Protein AF-A0AAD5Q0N4-F1 (afdb_monomer_lite)

Secondary structure (DSSP, 8-state):
-HHHHHTT----PPPB-TTSSB-HHHHHHHHHHTTT-S--EEEEESB-TTT-PBP-HHHHHHHHHHTT-EEEEE-TTTTTTS---SS-SSGGG--SEEEEEGGGTTT-TTPPEEEEE-HHHHTT--S-SS--TTSEEEEETTEEEE-S-HHHHH--S---TT---

Sequence (165 aa):
MLPWRESGAEVVAIPEDDGGHVDMTALVRVLVRLADRPLKVGAFSAASNVTGVLSDVDAITAALHLHGALACWDYAACAPYVPIDMNPSVPLLQKDAVYFSGHKFVGGPGSPGVLVVKRRLMASCAVPTMPGGGTVFFVTERDHRFLARVEDREEGGTPDIRRCA

Radius of gyration: 18.18 Å; chains: 1; bounding box: 45×35×57 Å

Organism: Pythium insidiosum (NCBI:txid114742)

InterPro domains:
  IPR000192 Aminotransferase class V domain [PF00266] (6-161)
  IPR015421 Pyridoxal phosphate-dependent transferase, major domain [G3DSA:3.40.640.10] (1-165)
  IPR015424 Pyridoxal phosphate-dependent transferase [SSF53383] (2-161)

Structure (mmCIF, N/CA/C/O backbone):
data_AF-A0AAD5Q0N4-F1
#
_entry.id   AF-A0AAD5Q0N4-F1
#
loop_
_atom_site.group_PDB
_atom_site.id
_atom_site.type_symbol
_atom_site.label_atom_id
_atom_site.label_alt_id
_atom_site.label_comp_id
_atom_site.label_asym_id
_atom_site.label_entity_id
_atom_site.label_seq_id
_atom_site.pdbx_PDB_ins_code
_atom_site.Cartn_x
_atom_site.Cartn_y
_atom_site.Cartn_z
_atom_site.occupancy
_atom_site.B_iso_or_equiv
_atom_site.auth_seq_id
_atom_site.auth_comp_id
_atom_site.auth_asym_id
_atom_site.auth_atom_id
_atom_site.pdbx_PDB_model_num
ATOM 1 N N . MET A 1 1 ? -2.176 15.396 -3.103 1.00 46.06 1 MET A N 1
ATOM 2 C CA . MET A 1 1 ? -3.435 15.508 -2.328 1.00 46.06 1 MET A CA 1
ATOM 3 C C . MET A 1 1 ? -4.605 16.099 -3.131 1.00 46.06 1 MET A C 1
ATOM 5 O O . MET A 1 1 ? -5.735 15.752 -2.831 1.00 46.06 1 MET A O 1
ATOM 9 N N . LEU A 1 2 ? -4.370 16.933 -4.156 1.00 38.91 2 LEU A N 1
ATOM 10 C CA . LEU A 1 2 ? -5.434 17.533 -4.987 1.00 38.91 2 LEU A CA 1
ATOM 11 C C . LEU A 1 2 ? -6.256 16.542 -5.850 1.00 38.91 2 LEU A C 1
ATOM 13 O O . LEU A 1 2 ? -7.474 16.686 -5.863 1.00 38.91 2 LEU A O 1
ATOM 17 N N . PRO A 1 3 ? -5.678 15.497 -6.486 1.00 52.31 3 PRO A N 1
ATOM 18 C CA . PRO A 1 3 ? -6.450 14.620 -7.381 1.00 52.31 3 PRO A CA 1
ATOM 19 C C . PRO A 1 3 ? -7.591 13.860 -6.684 1.00 52.31 3 PRO A C 1
ATOM 21 O O . PRO A 1 3 ? -8.645 13.647 -7.267 1.00 52.31 3 PRO A O 1
ATOM 24 N N . TRP A 1 4 ? -7.399 13.490 -5.414 1.00 53.91 4 TRP A N 1
ATOM 25 C CA . TRP A 1 4 ? -8.381 12.732 -4.627 1.00 53.91 4 TRP A CA 1
ATOM 26 C C . TRP A 1 4 ? -9.555 13.577 -4.127 1.00 53.91 4 TRP A C 1
ATOM 28 O O . TRP A 1 4 ? -10.603 13.033 -3.809 1.00 53.91 4 TRP A O 1
ATOM 38 N N . ARG A 1 5 ? -9.381 14.902 -4.037 1.00 55.50 5 ARG A N 1
ATOM 39 C CA . ARG A 1 5 ? -10.466 15.818 -3.658 1.00 55.50 5 ARG A CA 1
ATOM 40 C C . ARG A 1 5 ? -11.389 16.121 -4.837 1.00 55.50 5 ARG A C 1
ATOM 42 O O . ARG A 1 5 ? -12.581 16.300 -4.634 1.00 55.50 5 ARG A O 1
ATOM 49 N N . GLU A 1 6 ? -10.842 16.117 -6.050 1.00 61.41 6 GLU A N 1
ATOM 50 C CA . GLU A 1 6 ? -11.582 16.366 -7.293 1.00 61.41 6 GLU A CA 1
ATOM 51 C C . GLU A 1 6 ? -12.255 15.100 -7.857 1.00 61.41 6 GLU A C 1
ATOM 53 O O . GLU A 1 6 ? -13.134 15.191 -8.708 1.00 61.41 6 GLU A O 1
ATOM 58 N N . SER A 1 7 ? -11.889 13.904 -7.379 1.00 64.75 7 SER A N 1
ATOM 59 C CA . SER A 1 7 ? -12.472 12.636 -7.847 1.00 64.75 7 SER A CA 1
ATOM 60 C C . SER A 1 7 ? -13.859 12.326 -7.267 1.00 64.75 7 SER A C 1
ATOM 62 O O . SER A 1 7 ? -14.449 11.302 -7.608 1.00 64.75 7 SER A O 1
ATOM 64 N N . GLY A 1 8 ? -14.372 13.169 -6.361 1.00 73.19 8 GLY A N 1
ATOM 65 C CA . GLY A 1 8 ? -15.618 12.918 -5.629 1.00 73.19 8 GLY A CA 1
ATOM 66 C C . GLY A 1 8 ? -15.517 11.797 -4.586 1.00 73.19 8 GLY A C 1
ATOM 67 O O . GLY A 1 8 ? -16.531 11.404 -4.011 1.00 73.19 8 GLY A O 1
ATOM 68 N N . ALA A 1 9 ? -14.312 11.276 -4.331 1.00 80.94 9 ALA A N 1
ATOM 69 C CA . ALA A 1 9 ? -14.078 10.276 -3.300 1.00 80.94 9 ALA A CA 1
ATOM 70 C C . ALA A 1 9 ? -14.086 10.908 -1.899 1.00 80.94 9 ALA A C 1
ATOM 72 O O . ALA A 1 9 ? -13.538 11.988 -1.672 1.00 80.94 9 ALA A O 1
ATOM 73 N N . GLU A 1 10 ? -14.664 10.201 -0.927 1.00 86.38 10 GLU A N 1
ATOM 74 C CA . GLU A 1 10 ? -14.511 10.551 0.484 1.00 86.38 10 GLU A CA 1
ATOM 75 C C . GLU A 1 10 ? -13.093 10.176 0.938 1.00 86.38 10 GLU A C 1
ATOM 77 O O . GLU A 1 10 ? -12.735 8.999 0.989 1.00 86.38 10 GLU A O 1
ATOM 82 N N . VAL A 1 11 ? -12.274 11.178 1.263 1.00 88.81 11 VAL A N 1
ATOM 83 C CA . VAL A 1 11 ? -10.912 10.968 1.768 1.00 88.81 11 VAL A CA 1
ATOM 84 C C . VAL A 1 11 ? -10.932 10.988 3.292 1.00 88.81 11 VAL A C 1
ATOM 86 O O . VAL A 1 11 ? -11.224 12.019 3.898 1.00 88.81 11 VAL A O 1
ATOM 89 N N . VAL A 1 12 ? -10.567 9.864 3.911 1.00 91.56 12 VAL A N 1
ATOM 90 C CA . VAL A 1 12 ? -10.453 9.736 5.369 1.00 91.56 12 VAL A CA 1
ATOM 91 C C . VAL A 1 12 ? -8.991 9.533 5.747 1.00 91.56 12 VAL A C 1
ATOM 93 O O . VAL A 1 12 ? -8.375 8.549 5.348 1.00 91.56 12 VAL A O 1
ATOM 96 N N . ALA A 1 13 ? -8.439 10.465 6.521 1.00 92.94 13 ALA A N 1
ATOM 97 C CA . ALA A 1 13 ? -7.104 10.327 7.091 1.00 92.94 13 ALA A CA 1
ATOM 98 C C . ALA A 1 13 ? -7.163 9.464 8.359 1.00 92.94 13 ALA A C 1
ATOM 100 O O . ALA A 1 13 ? -8.012 9.690 9.225 1.00 92.94 13 ALA A O 1
ATOM 101 N N . ILE A 1 14 ? -6.267 8.485 8.457 1.00 93.75 14 ILE A N 1
ATOM 102 C CA . ILE A 1 14 ? -6.095 7.662 9.656 1.00 93.75 14 ILE A CA 1
ATOM 103 C C . ILE A 1 14 ? -5.010 8.316 10.518 1.00 93.75 14 ILE A C 1
ATOM 105 O O . ILE A 1 14 ? -3.961 8.658 9.968 1.00 93.75 14 ILE A O 1
ATOM 109 N N . PRO A 1 15 ? -5.262 8.550 11.818 1.00 93.25 15 PRO A N 1
ATOM 110 C CA . PRO A 1 15 ? -4.268 9.143 12.699 1.00 93.25 15 PRO A CA 1
ATOM 111 C C . PRO A 1 15 ? -3.089 8.195 12.934 1.00 93.25 15 PRO A C 1
ATOM 113 O O . PRO A 1 15 ? -3.190 6.980 12.744 1.00 93.25 15 PRO A O 1
ATOM 116 N N . GLU A 1 16 ? -1.980 8.780 13.365 1.00 91.81 16 GLU A N 1
ATOM 117 C CA . GLU A 1 16 ? -0.836 8.041 13.885 1.00 91.81 16 GLU A CA 1
ATOM 118 C C . GLU A 1 16 ? -1.047 7.729 15.377 1.00 91.81 16 GLU A C 1
ATOM 120 O O . GLU A 1 16 ? -1.753 8.465 16.073 1.00 91.81 16 GLU A O 1
ATOM 125 N N . ASP A 1 17 ? -0.460 6.636 15.857 1.00 89.75 17 ASP A N 1
ATOM 126 C CA . ASP A 1 17 ? -0.362 6.315 17.278 1.00 89.75 17 ASP A CA 1
ATOM 127 C C . ASP A 1 17 ? 0.760 7.117 17.962 1.00 89.75 17 ASP A C 1
ATOM 129 O O . ASP A 1 17 ? 1.527 7.836 17.317 1.00 89.75 17 ASP A O 1
ATOM 133 N N . ASP A 1 18 ? 0.887 6.986 19.285 1.00 88.00 18 ASP A N 1
ATOM 134 C CA . ASP A 1 18 ? 1.921 7.686 20.066 1.00 88.00 18 ASP A CA 1
ATOM 135 C C . ASP A 1 18 ? 3.361 7.326 19.632 1.00 88.00 18 ASP A C 1
ATOM 137 O O . ASP A 1 18 ? 4.314 8.025 19.982 1.00 88.00 18 ASP A O 1
ATOM 141 N N . GLY A 1 19 ? 3.534 6.237 18.876 1.00 84.25 19 GLY A N 1
ATOM 142 C CA . GLY A 1 19 ? 4.802 5.794 18.303 1.00 84.25 19 GLY A CA 1
ATOM 143 C C . GLY A 1 19 ? 5.046 6.266 16.866 1.00 84.25 19 GLY A C 1
ATOM 144 O O . GLY A 1 19 ? 6.082 5.916 16.299 1.00 84.25 19 GLY A O 1
ATOM 145 N N . GLY A 1 20 ? 4.131 7.035 16.267 1.00 84.50 20 GLY A N 1
ATOM 146 C CA . GLY A 1 20 ? 4.222 7.482 14.874 1.00 84.50 20 GLY A CA 1
ATOM 147 C C . GLY A 1 20 ? 3.920 6.388 13.843 1.00 84.50 20 GLY A C 1
ATOM 148 O O . GLY A 1 20 ? 4.283 6.537 12.674 1.00 84.50 20 GLY A O 1
ATOM 149 N N . HIS A 1 21 ? 3.300 5.277 14.253 1.00 89.56 21 HIS A N 1
ATOM 150 C CA . HIS A 1 21 ? 2.774 4.259 13.340 1.00 89.56 21 HIS A CA 1
ATOM 151 C C . HIS A 1 21 ? 1.308 4.547 13.034 1.00 89.56 21 HIS A C 1
ATOM 153 O O . HIS A 1 21 ? 0.666 5.354 13.691 1.00 89.56 21 HIS A O 1
ATOM 159 N N . VAL A 1 22 ? 0.739 3.867 12.043 1.00 91.81 22 VAL A N 1
ATOM 160 C CA . VAL A 1 22 ? -0.702 3.954 11.776 1.00 91.81 22 VAL A CA 1
ATOM 161 C C . VAL A 1 22 ? -1.486 3.411 12.975 1.00 91.81 22 VAL A C 1
ATOM 163 O O . VAL A 1 22 ? -1.298 2.255 13.355 1.00 91.81 22 VAL A O 1
ATOM 166 N N . ASP A 1 23 ? -2.417 4.198 13.522 1.00 94.56 23 ASP A N 1
ATOM 167 C CA . ASP A 1 23 ? -3.310 3.724 14.582 1.00 94.56 23 ASP A CA 1
ATOM 168 C C . ASP A 1 23 ? -4.275 2.669 14.018 1.00 94.56 23 ASP A C 1
ATOM 170 O O . ASP A 1 23 ? -5.283 2.962 13.362 1.00 94.56 23 ASP A O 1
ATOM 174 N N . MET A 1 24 ? -3.965 1.406 14.311 1.00 94.94 24 MET A N 1
ATOM 175 C CA . MET A 1 24 ? -4.747 0.249 13.883 1.00 94.94 24 MET A CA 1
ATOM 176 C C . MET A 1 24 ? -6.164 0.237 14.465 1.00 94.94 24 MET A C 1
ATOM 178 O O . MET A 1 24 ? -7.098 -0.238 13.814 1.00 94.94 24 MET A O 1
ATOM 182 N N . THR A 1 25 ? -6.361 0.789 15.664 1.00 95.50 25 THR A N 1
ATOM 183 C CA . THR A 1 25 ? -7.685 0.872 16.293 1.00 95.50 25 THR A CA 1
ATOM 184 C C . THR A 1 25 ? -8.549 1.892 15.563 1.00 95.50 25 THR A C 1
ATOM 186 O O . THR A 1 25 ? -9.716 1.620 15.252 1.00 95.50 25 THR A O 1
ATOM 189 N N . ALA A 1 26 ? -7.980 3.056 15.240 1.00 95.31 26 ALA A N 1
ATOM 190 C CA . ALA A 1 26 ? -8.654 4.056 14.426 1.00 95.31 26 ALA A CA 1
ATOM 191 C C . ALA A 1 26 ? -8.947 3.528 13.015 1.00 95.31 26 ALA A C 1
ATOM 193 O O . ALA A 1 26 ? -10.073 3.691 12.539 1.00 95.31 26 ALA A O 1
ATOM 194 N N . LEU A 1 27 ? -7.989 2.840 12.381 1.00 95.81 27 LEU A N 1
ATOM 195 C CA . LEU A 1 27 ? -8.165 2.212 11.069 1.00 95.81 27 LEU A CA 1
ATOM 196 C C . LEU A 1 27 ? -9.375 1.274 11.053 1.00 95.81 27 LEU A C 1
ATOM 198 O O . LEU A 1 27 ? -10.290 1.457 10.248 1.00 95.81 27 LEU A O 1
ATOM 202 N N . VAL A 1 28 ? -9.423 0.306 11.972 1.00 96.19 28 VAL A N 1
ATOM 203 C CA . VAL A 1 28 ? -10.530 -0.658 12.057 1.00 96.19 28 VAL A CA 1
ATOM 204 C C . VAL A 1 28 ? -11.856 0.053 12.327 1.00 96.19 28 VAL A C 1
ATOM 206 O O . VAL A 1 28 ? -12.860 -0.247 11.681 1.00 96.19 28 VAL A O 1
ATOM 209 N N . ARG A 1 29 ? -11.878 1.057 13.214 1.00 96.44 29 ARG A N 1
ATOM 210 C CA . ARG A 1 29 ? -13.090 1.848 13.483 1.00 96.44 29 ARG A CA 1
ATOM 211 C C . ARG A 1 29 ? -13.609 2.544 12.222 1.00 96.44 29 ARG A C 1
ATOM 213 O O . ARG A 1 29 ? -14.819 2.557 11.992 1.00 96.44 29 ARG A O 1
ATOM 220 N N . VAL A 1 30 ? -12.725 3.125 11.410 1.00 95.50 30 VAL A N 1
ATOM 221 C CA . VAL A 1 30 ? -13.103 3.746 10.132 1.00 95.50 30 VAL A CA 1
ATOM 222 C C . VAL A 1 30 ? -13.627 2.701 9.148 1.00 95.50 30 VAL A C 1
ATOM 224 O O . VAL A 1 30 ? -14.672 2.922 8.538 1.00 95.50 30 VAL A O 1
ATOM 227 N N . LEU A 1 31 ? -12.956 1.555 9.025 1.00 94.44 31 LEU A N 1
ATOM 228 C CA . LEU A 1 31 ? -13.362 0.482 8.114 1.00 94.44 31 LEU A CA 1
ATOM 229 C C . LEU A 1 31 ? -14.740 -0.097 8.458 1.00 94.44 31 LEU A C 1
ATOM 231 O O . LEU A 1 31 ? -15.534 -0.359 7.554 1.00 94.44 31 LEU A O 1
ATOM 235 N N . VAL A 1 32 ? -15.048 -0.243 9.751 1.00 95.81 32 VAL A N 1
ATOM 236 C CA . VAL A 1 32 ? -16.374 -0.659 10.233 1.00 95.81 32 VAL A CA 1
ATOM 237 C C . VAL A 1 32 ? -17.425 0.413 9.953 1.00 95.81 32 VAL A C 1
ATOM 239 O O . VAL A 1 32 ? -18.512 0.092 9.482 1.00 95.81 32 VAL A O 1
ATOM 242 N N . ARG A 1 33 ? -17.109 1.691 10.197 1.00 95.38 33 ARG A N 1
ATOM 243 C CA . ARG A 1 33 ? -18.035 2.803 9.924 1.00 95.38 33 ARG A CA 1
ATOM 244 C C . ARG A 1 33 ? -18.408 2.899 8.443 1.00 95.38 33 ARG A C 1
ATOM 246 O O . ARG A 1 33 ? -19.522 3.293 8.138 1.00 95.38 33 ARG A O 1
ATOM 253 N N . LEU A 1 34 ? -17.480 2.557 7.553 1.00 92.50 34 LEU A N 1
ATOM 254 C CA . LEU A 1 34 ? -17.650 2.605 6.099 1.00 92.50 34 LEU A CA 1
ATOM 255 C C . LEU A 1 34 ? -17.993 1.227 5.503 1.00 92.50 34 LEU A C 1
ATOM 257 O O . LEU A 1 34 ? -17.734 0.975 4.324 1.00 92.50 34 LEU A O 1
ATOM 261 N N . ALA A 1 35 ? -18.519 0.293 6.302 1.00 92.38 35 ALA A N 1
ATOM 262 C CA . ALA A 1 35 ? -18.770 -1.080 5.863 1.00 92.38 35 ALA A CA 1
ATOM 263 C C . ALA A 1 35 ? -19.707 -1.167 4.643 1.00 92.38 35 ALA A C 1
ATOM 265 O O . ALA A 1 35 ? -19.485 -2.009 3.776 1.00 92.38 35 ALA A O 1
ATOM 266 N N . ASP A 1 36 ? -20.682 -0.264 4.561 1.00 91.56 36 ASP A N 1
ATOM 267 C CA . ASP A 1 36 ? -21.699 -0.113 3.516 1.00 91.56 36 ASP A CA 1
ATOM 268 C C . ASP A 1 36 ? -21.170 0.482 2.198 1.00 91.56 36 ASP A C 1
ATOM 270 O O . ASP A 1 36 ? -21.860 0.447 1.177 1.00 91.56 36 ASP A O 1
ATOM 274 N N . ARG A 1 37 ? -19.941 1.015 2.183 1.00 88.81 37 ARG A N 1
ATOM 275 C CA . ARG A 1 37 ? -19.343 1.579 0.968 1.00 88.81 37 ARG A CA 1
ATOM 276 C C . ARG A 1 37 ? -18.994 0.474 -0.040 1.00 88.81 37 ARG A C 1
ATOM 278 O O . ARG A 1 37 ? -18.301 -0.478 0.326 1.00 88.81 37 ARG A O 1
ATOM 285 N N . PRO A 1 38 ? -19.377 0.628 -1.325 1.00 85.62 38 PRO A N 1
ATOM 286 C CA . PRO A 1 38 ? -19.158 -0.398 -2.347 1.00 85.62 38 PRO A CA 1
ATOM 287 C C . PRO A 1 38 ? -17.685 -0.559 -2.741 1.00 85.62 38 PRO A C 1
ATOM 289 O O . PRO A 1 38 ? -17.286 -1.627 -3.197 1.00 85.62 38 PRO A O 1
ATOM 292 N N . LEU A 1 39 ? -16.872 0.488 -2.570 1.00 88.31 39 LEU A N 1
ATOM 293 C CA . LEU A 1 39 ? -15.441 0.471 -2.850 1.00 88.31 39 LEU A CA 1
ATOM 294 C C . LEU A 1 39 ? -14.693 1.198 -1.735 1.00 88.31 39 LEU A C 1
ATOM 296 O O . LEU A 1 39 ? -15.017 2.336 -1.396 1.00 88.31 39 LEU A O 1
ATOM 300 N N . LYS A 1 40 ? -13.674 0.534 -1.194 1.00 92.88 40 LYS A N 1
ATOM 301 C CA . LYS A 1 40 ? -12.751 1.073 -0.195 1.00 92.88 40 LYS A CA 1
ATOM 302 C C . LYS A 1 40 ? -11.331 0.808 -0.666 1.00 92.88 40 LYS A C 1
ATOM 304 O O . LYS A 1 40 ? -11.014 -0.313 -1.056 1.00 92.88 40 LYS A O 1
ATOM 309 N N . VAL A 1 41 ? -10.487 1.831 -0.624 1.00 92.12 41 VAL A N 1
ATOM 310 C CA . VAL A 1 41 ? -9.074 1.734 -0.998 1.00 92.12 41 VAL A CA 1
ATOM 311 C C . VAL A 1 41 ? -8.254 2.299 0.151 1.00 92.12 41 VAL A C 1
ATOM 313 O O . VAL A 1 41 ? -8.397 3.470 0.495 1.00 92.12 41 VAL A O 1
ATOM 316 N N . GLY A 1 42 ? -7.423 1.460 0.759 1.00 93.94 42 GLY A N 1
ATOM 317 C CA . GLY A 1 42 ? -6.397 1.879 1.701 1.00 93.94 42 GLY A CA 1
ATOM 318 C C . GLY A 1 42 ? -5.115 2.196 0.944 1.00 93.94 42 GLY A C 1
ATOM 319 O O . GLY A 1 42 ? -4.591 1.330 0.250 1.00 93.94 42 GLY A O 1
ATOM 320 N N . ALA A 1 43 ? -4.624 3.427 1.067 1.00 93.50 43 ALA A N 1
ATOM 321 C CA . ALA A 1 43 ? -3.366 3.867 0.475 1.00 93.50 43 ALA A CA 1
ATOM 322 C C . ALA A 1 43 ? -2.428 4.336 1.592 1.00 93.50 43 ALA A C 1
ATOM 324 O O . ALA A 1 43 ? -2.709 5.340 2.247 1.00 93.50 43 ALA A O 1
ATOM 325 N N . PHE A 1 44 ? -1.339 3.600 1.816 1.00 93.56 44 PHE A N 1
ATOM 326 C CA . PHE A 1 44 ? -0.413 3.830 2.927 1.00 93.56 44 PHE A CA 1
ATOM 327 C C . PHE A 1 44 ? 1.038 3.827 2.454 1.00 93.56 44 PHE A C 1
ATOM 329 O O . PHE A 1 44 ? 1.383 3.189 1.459 1.00 93.56 44 PHE A O 1
ATOM 336 N N . SER A 1 45 ? 1.901 4.515 3.196 1.00 91.56 45 SER A N 1
ATOM 337 C CA . SER A 1 45 ? 3.345 4.464 2.976 1.00 91.56 45 SER A CA 1
ATOM 338 C C . SER A 1 45 ? 3.949 3.308 3.761 1.00 91.56 45 SER A C 1
ATOM 340 O O . SER A 1 45 ? 3.689 3.166 4.954 1.00 91.56 45 SER A O 1
ATOM 342 N N . ALA A 1 46 ? 4.778 2.493 3.111 1.00 90.50 46 ALA A N 1
ATOM 343 C CA . ALA A 1 46 ? 5.512 1.403 3.753 1.00 90.50 46 ALA A CA 1
ATOM 344 C C . ALA A 1 46 ? 6.609 1.920 4.702 1.00 90.50 46 ALA A C 1
ATOM 346 O O . ALA A 1 46 ? 7.003 1.223 5.633 1.00 90.50 46 ALA A O 1
ATOM 347 N N . ALA A 1 47 ? 7.079 3.152 4.491 1.00 88.50 47 ALA A N 1
ATOM 348 C CA . ALA A 1 47 ? 7.930 3.860 5.434 1.00 88.50 47 ALA A CA 1
ATOM 349 C C . ALA A 1 47 ? 7.660 5.365 5.409 1.00 88.50 47 ALA A C 1
ATOM 351 O O . ALA A 1 47 ? 7.411 5.945 4.346 1.00 88.50 47 ALA A O 1
ATOM 352 N N . SER A 1 48 ? 7.771 6.002 6.571 1.00 81.88 48 SER A N 1
ATOM 353 C CA . SER A 1 48 ? 7.763 7.458 6.676 1.00 81.88 48 SER A CA 1
ATOM 354 C C . SER A 1 48 ? 9.064 8.036 6.126 1.00 81.88 48 SER A C 1
ATOM 356 O O . SER A 1 48 ? 10.161 7.655 6.530 1.00 81.88 48 SER A O 1
ATOM 358 N N . ASN A 1 49 ? 8.954 9.009 5.227 1.00 74.25 49 ASN A N 1
ATOM 359 C CA . ASN A 1 49 ? 10.097 9.744 4.685 1.00 74.25 49 ASN A CA 1
ATOM 360 C C . ASN A 1 49 ? 10.624 10.839 5.630 1.00 74.25 49 ASN A C 1
ATOM 362 O O . ASN A 1 49 ? 11.637 11.456 5.311 1.00 74.25 49 ASN A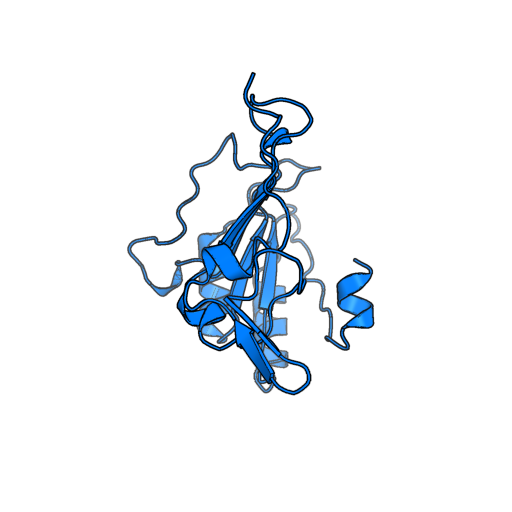 O 1
ATOM 366 N N . VAL A 1 50 ? 9.928 11.111 6.740 1.00 71.44 50 VAL A N 1
ATOM 367 C CA . VAL A 1 50 ? 10.328 12.111 7.744 1.00 71.44 50 VAL A CA 1
ATOM 368 C C . VAL A 1 50 ? 10.942 11.426 8.959 1.00 71.44 50 VAL A C 1
ATOM 370 O O . VAL A 1 50 ? 12.030 11.794 9.386 1.00 71.44 50 VAL A O 1
ATOM 373 N N . THR A 1 51 ? 10.257 10.417 9.500 1.00 72.31 51 THR A N 1
ATOM 374 C CA . THR A 1 51 ? 10.667 9.737 10.738 1.00 72.31 51 THR A CA 1
ATOM 375 C C . THR A 1 51 ? 11.464 8.460 10.482 1.00 72.31 51 THR A C 1
ATOM 377 O O . THR A 1 51 ? 12.122 7.968 11.392 1.00 72.31 51 THR A O 1
ATOM 380 N N . GLY A 1 52 ? 11.421 7.906 9.264 1.00 77.50 52 GLY A N 1
ATOM 381 C CA . GLY A 1 52 ? 12.064 6.630 8.930 1.00 77.50 52 GLY A CA 1
ATOM 382 C C . GLY A 1 52 ? 11.355 5.399 9.504 1.00 77.50 52 GLY A C 1
ATOM 383 O O . GLY A 1 52 ? 11.820 4.281 9.295 1.00 77.50 52 GLY A O 1
ATOM 384 N N . VAL A 1 53 ? 10.236 5.590 10.210 1.00 85.62 53 VAL A N 1
ATOM 385 C CA . VAL A 1 53 ? 9.436 4.508 10.792 1.00 85.62 53 VAL A CA 1
ATOM 386 C C . VAL A 1 53 ? 8.887 3.617 9.679 1.00 85.62 53 VAL A C 1
ATOM 388 O O . VAL A 1 53 ? 8.313 4.115 8.706 1.00 85.62 53 VAL A O 1
ATOM 391 N N . LEU A 1 54 ? 9.084 2.305 9.822 1.00 88.81 54 LEU A N 1
ATOM 392 C CA . LEU A 1 54 ? 8.510 1.296 8.936 1.00 88.81 54 LEU A CA 1
ATOM 393 C C . LEU A 1 54 ? 7.087 0.972 9.392 1.00 88.81 54 LEU A C 1
ATOM 395 O O . LEU A 1 54 ? 6.854 0.679 10.563 1.00 88.81 54 LEU A O 1
ATOM 399 N N . SER A 1 55 ? 6.148 0.993 8.454 1.00 90.19 55 SER A N 1
ATOM 400 C CA . SER A 1 55 ? 4.776 0.563 8.711 1.00 90.19 55 SER A CA 1
ATOM 401 C C . SER A 1 55 ? 4.712 -0.962 8.780 1.00 90.19 55 SER A C 1
ATOM 403 O O . SER A 1 55 ? 5.387 -1.646 8.007 1.00 90.19 55 SER A O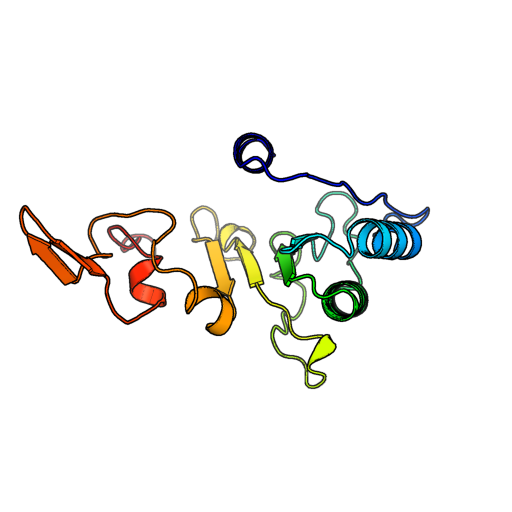 1
ATOM 405 N N . ASP A 1 56 ? 3.846 -1.511 9.634 1.00 93.00 56 ASP A N 1
ATOM 406 C CA . ASP A 1 56 ? 3.501 -2.935 9.580 1.00 93.00 56 ASP A CA 1
ATOM 407 C C . ASP A 1 56 ? 2.577 -3.196 8.381 1.00 93.00 56 ASP A C 1
ATOM 409 O O . ASP A 1 56 ? 1.344 -3.209 8.470 1.00 93.00 56 ASP A O 1
ATOM 413 N N . VAL A 1 57 ? 3.211 -3.330 7.216 1.00 93.94 57 VAL A N 1
ATOM 414 C CA . VAL A 1 57 ? 2.546 -3.498 5.924 1.00 93.94 57 VAL A CA 1
ATOM 415 C C . VAL A 1 57 ? 1.595 -4.690 5.948 1.00 93.94 57 VAL A C 1
ATOM 417 O O . VAL A 1 57 ? 0.490 -4.610 5.406 1.00 93.94 57 VAL A O 1
ATOM 420 N N . ASP A 1 58 ? 1.998 -5.788 6.580 1.00 94.56 58 ASP A N 1
ATOM 421 C CA . ASP A 1 58 ? 1.226 -7.023 6.601 1.00 94.56 58 ASP A CA 1
ATOM 422 C C . ASP A 1 58 ? 0.008 -6.898 7.519 1.00 94.56 58 ASP A C 1
ATOM 424 O O . ASP A 1 58 ? -1.101 -7.231 7.090 1.00 94.56 58 ASP A O 1
ATOM 428 N N . ALA A 1 59 ? 0.160 -6.340 8.724 1.00 94.88 59 ALA A N 1
ATOM 429 C CA . ALA A 1 59 ? -0.967 -6.124 9.632 1.00 94.88 59 ALA A CA 1
ATOM 430 C C . ALA A 1 59 ? -2.008 -5.154 9.050 1.00 94.88 59 ALA A C 1
ATOM 432 O O . ALA A 1 59 ? -3.213 -5.424 9.103 1.00 94.88 59 ALA A O 1
ATOM 433 N N . ILE A 1 60 ? -1.561 -4.053 8.438 1.00 95.75 60 ILE A N 1
ATOM 434 C CA . ILE A 1 60 ? -2.451 -3.077 7.794 1.00 95.75 60 ILE A CA 1
ATOM 435 C C . ILE A 1 60 ? -3.154 -3.711 6.588 1.00 95.75 60 ILE A C 1
ATOM 437 O O . ILE A 1 60 ? -4.369 -3.575 6.436 1.00 95.75 60 ILE A O 1
ATOM 441 N N . THR A 1 61 ? -2.423 -4.462 5.758 1.00 96.31 61 THR A N 1
ATOM 442 C CA . THR A 1 61 ? -2.997 -5.176 4.605 1.00 96.31 61 THR A CA 1
ATOM 443 C C . THR A 1 61 ? -4.053 -6.189 5.048 1.00 96.31 61 THR A C 1
ATOM 445 O O . THR A 1 61 ? -5.134 -6.249 4.460 1.00 96.31 61 THR A O 1
ATOM 448 N N . ALA A 1 62 ? -3.783 -6.939 6.119 1.00 96.75 62 ALA A N 1
ATOM 449 C CA . ALA A 1 62 ? -4.736 -7.887 6.674 1.00 96.75 62 ALA A CA 1
ATOM 450 C C . ALA A 1 62 ? -6.025 -7.196 7.134 1.00 96.75 62 ALA A C 1
ATOM 452 O O . ALA A 1 62 ? -7.119 -7.630 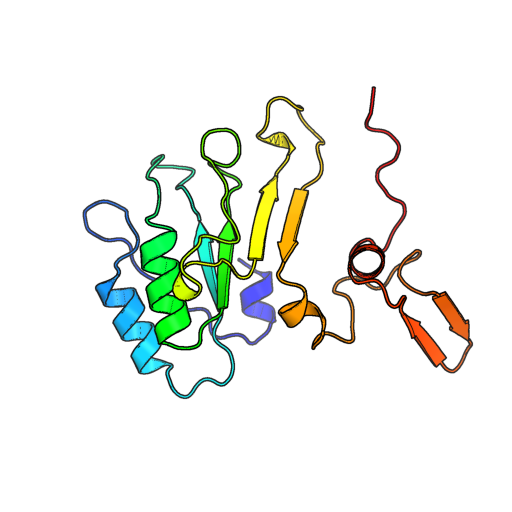6.770 1.00 96.75 62 ALA A O 1
ATOM 453 N N . ALA A 1 63 ? -5.901 -6.098 7.885 1.00 96.38 63 ALA A N 1
ATOM 454 C CA . ALA A 1 63 ? -7.046 -5.323 8.352 1.00 96.38 63 ALA A CA 1
ATOM 455 C C . ALA A 1 63 ? -7.893 -4.797 7.182 1.00 96.38 63 ALA A C 1
ATOM 457 O O . ALA A 1 63 ? -9.114 -4.936 7.191 1.00 96.38 63 ALA A O 1
ATOM 458 N N . LEU A 1 64 ? -7.263 -4.257 6.135 1.00 96.12 64 LEU A N 1
ATOM 459 C CA . LEU A 1 64 ? -7.971 -3.776 4.947 1.00 96.12 64 LEU A CA 1
ATOM 460 C C . LEU A 1 64 ? -8.771 -4.893 4.267 1.00 96.12 64 LEU A C 1
ATOM 462 O O . LEU A 1 64 ? -9.974 -4.738 4.039 1.00 96.12 64 LEU A O 1
ATOM 466 N N . HIS A 1 65 ? -8.140 -6.038 4.001 1.00 95.69 65 HIS A N 1
ATOM 467 C CA . HIS A 1 65 ? -8.804 -7.146 3.320 1.00 95.69 65 HIS A CA 1
ATOM 468 C C . HIS A 1 65 ? -9.932 -7.773 4.143 1.00 95.69 65 HIS A C 1
ATOM 470 O O . HIS A 1 65 ? -10.962 -8.130 3.570 1.00 95.69 65 HIS A O 1
ATOM 476 N N . LEU A 1 66 ? -9.792 -7.859 5.472 1.00 95.75 66 LEU A N 1
ATOM 477 C CA . LEU A 1 66 ? -10.865 -8.332 6.359 1.00 95.75 66 LEU A CA 1
ATOM 478 C C . LEU A 1 66 ? -12.136 -7.478 6.250 1.00 95.75 66 LEU A C 1
ATOM 480 O O . LEU A 1 66 ? -13.239 -7.984 6.445 1.00 95.75 66 LEU A O 1
ATOM 484 N N . HIS A 1 67 ? -11.994 -6.203 5.888 1.00 95.00 67 HIS A N 1
ATOM 485 C CA . HIS A 1 67 ? -13.104 -5.274 5.686 1.00 95.00 67 HIS A CA 1
ATOM 486 C C . HIS A 1 67 ? -13.447 -5.030 4.205 1.00 95.00 67 HIS A C 1
ATOM 488 O O . HIS A 1 67 ? -14.196 -4.098 3.887 1.00 95.00 67 HIS A O 1
ATOM 494 N N . GLY A 1 68 ? -12.926 -5.863 3.296 1.00 92.25 68 GLY A N 1
ATOM 495 C CA . GLY A 1 68 ? -13.193 -5.782 1.858 1.00 92.25 68 GLY A CA 1
ATOM 496 C C . GLY A 1 68 ? -12.607 -4.540 1.179 1.00 92.25 68 GLY A C 1
ATOM 497 O O . GLY A 1 68 ? -13.123 -4.112 0.149 1.00 92.25 68 GLY A O 1
ATOM 498 N N . ALA A 1 69 ? -11.578 -3.926 1.766 1.00 94.25 69 ALA A N 1
ATOM 499 C CA . ALA A 1 69 ? -10.849 -2.813 1.170 1.00 94.25 69 ALA A CA 1
ATOM 500 C C . ALA A 1 69 ? -9.641 -3.311 0.365 1.00 94.25 69 ALA A C 1
ATOM 502 O O . ALA A 1 69 ? -9.052 -4.338 0.695 1.00 94.25 69 ALA A O 1
ATOM 503 N N . LEU A 1 70 ? -9.269 -2.562 -0.673 1.00 93.88 70 LEU A N 1
ATOM 504 C CA . LEU A 1 70 ? -8.041 -2.791 -1.433 1.00 93.88 70 LEU A CA 1
ATOM 505 C C . LEU A 1 70 ? -6.825 -2.226 -0.690 1.00 93.88 70 LEU A C 1
ATOM 507 O O . LEU A 1 70 ? -6.931 -1.164 -0.075 1.00 93.88 70 LEU A O 1
ATOM 511 N N . ALA A 1 71 ? -5.677 -2.896 -0.788 1.00 95.75 71 ALA A N 1
ATOM 512 C CA . ALA A 1 71 ? -4.431 -2.491 -0.130 1.00 95.75 71 ALA A CA 1
ATOM 513 C C . ALA A 1 71 ? -3.364 -1.994 -1.126 1.00 95.75 71 ALA A C 1
ATOM 515 O O . ALA A 1 71 ? -2.684 -2.785 -1.787 1.00 95.75 71 ALA A O 1
ATOM 516 N N . CYS A 1 72 ? -3.196 -0.673 -1.203 1.00 94.81 72 CYS A N 1
ATOM 517 C CA . CYS A 1 72 ? -2.229 0.010 -2.061 1.00 94.81 72 CYS A CA 1
ATOM 518 C C . CYS A 1 72 ? -1.076 0.595 -1.232 1.00 94.81 72 CYS A C 1
ATOM 520 O O . CYS A 1 72 ? -1.312 1.297 -0.248 1.00 94.81 72 CYS A O 1
ATOM 522 N N . TRP A 1 73 ? 0.165 0.357 -1.658 1.00 94.75 73 TRP A N 1
ATOM 523 C CA . TRP A 1 73 ? 1.351 0.703 -0.875 1.00 94.75 73 TRP A CA 1
ATOM 524 C C . TRP A 1 73 ? 2.364 1.568 -1.623 1.00 94.75 73 TRP A C 1
ATOM 526 O O . TRP A 1 73 ? 2.842 1.194 -2.695 1.00 94.75 73 TRP A O 1
ATOM 536 N N . ASP A 1 74 ? 2.750 2.678 -0.993 1.00 92.19 74 ASP A N 1
ATOM 537 C CA . ASP A 1 74 ? 3.866 3.530 -1.402 1.00 92.19 74 ASP A CA 1
ATOM 538 C C . ASP A 1 74 ? 5.168 3.050 -0.756 1.00 92.19 74 ASP A C 1
ATOM 540 O O . ASP A 1 74 ? 5.378 3.182 0.452 1.00 92.19 74 ASP A O 1
ATOM 544 N N . TYR A 1 75 ? 6.068 2.518 -1.572 1.00 90.75 75 TYR A N 1
ATOM 545 C CA . TYR A 1 75 ? 7.404 2.104 -1.161 1.00 90.75 75 TYR A CA 1
ATOM 546 C C . TYR A 1 75 ? 8.475 3.138 -1.501 1.00 90.75 75 TYR A C 1
ATOM 548 O O . TYR A 1 75 ? 9.656 2.877 -1.297 1.00 90.75 75 TYR A O 1
ATOM 556 N N . ALA A 1 76 ? 8.131 4.331 -1.989 1.00 85.50 76 ALA A N 1
ATOM 557 C CA . ALA A 1 76 ? 9.119 5.291 -2.459 1.00 85.50 76 ALA A CA 1
ATOM 558 C C . ALA A 1 76 ? 10.193 5.605 -1.403 1.00 85.50 76 ALA A C 1
ATOM 560 O O . ALA A 1 76 ? 11.340 5.810 -1.769 1.00 85.50 76 ALA A O 1
ATOM 561 N N . ALA A 1 77 ? 9.874 5.652 -0.109 1.00 83.44 77 ALA A N 1
ATOM 562 C CA . ALA A 1 77 ? 10.866 5.950 0.929 1.00 83.44 77 ALA A CA 1
ATOM 563 C C . ALA A 1 77 ? 11.790 4.770 1.296 1.00 83.44 77 ALA A C 1
ATOM 565 O O . ALA A 1 77 ? 12.908 5.011 1.743 1.00 83.44 77 ALA A O 1
ATOM 566 N N . CYS A 1 78 ? 11.354 3.520 1.111 1.00 85.25 78 CYS A N 1
ATOM 567 C CA . CYS A 1 78 ? 12.056 2.341 1.631 1.00 85.25 78 CYS A CA 1
ATOM 568 C C . CYS A 1 78 ? 12.409 1.276 0.594 1.00 85.25 78 CYS A C 1
ATOM 570 O O . CYS A 1 78 ? 13.192 0.389 0.911 1.00 85.25 78 CYS A O 1
ATOM 572 N N . ALA A 1 79 ? 11.905 1.374 -0.636 1.00 85.50 79 ALA A N 1
ATOM 573 C CA . ALA A 1 79 ? 12.141 0.411 -1.708 1.00 85.50 79 ALA A CA 1
ATOM 574 C C . ALA A 1 79 ? 13.613 -0.028 -1.894 1.00 85.50 79 ALA A C 1
ATOM 576 O O . ALA A 1 79 ? 13.825 -1.218 -2.108 1.00 85.50 79 ALA A O 1
ATOM 577 N N . PRO A 1 80 ? 14.639 0.849 -1.795 1.00 84.25 80 PRO A N 1
ATOM 578 C CA . PRO A 1 80 ? 16.035 0.411 -1.915 1.00 84.25 80 PRO A CA 1
ATOM 579 C C . PRO A 1 80 ? 16.590 -0.289 -0.663 1.00 84.25 80 PRO A C 1
ATOM 581 O O . PRO A 1 80 ? 17.688 -0.837 -0.717 1.00 84.25 80 PRO A O 1
ATOM 584 N N . TYR A 1 81 ? 15.871 -0.253 0.460 1.00 85.00 81 TY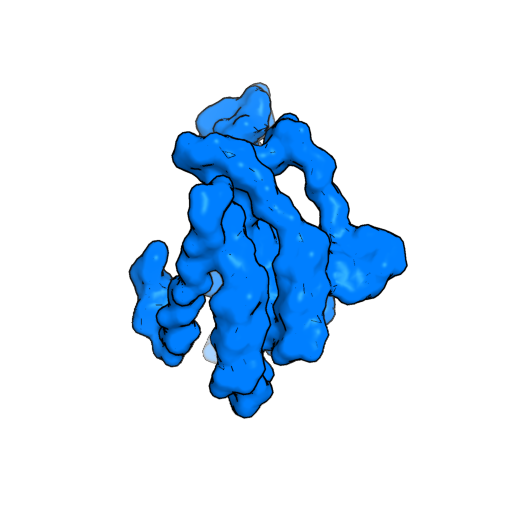R A N 1
ATOM 585 C CA . TYR A 1 81 ? 16.350 -0.699 1.771 1.00 85.00 81 TYR A CA 1
ATOM 586 C C . TYR A 1 81 ? 15.604 -1.921 2.316 1.00 85.00 81 TYR A C 1
ATOM 588 O O . TYR A 1 81 ? 16.126 -2.590 3.205 1.00 85.00 81 TYR A O 1
ATOM 596 N N . VAL A 1 82 ? 14.397 -2.216 1.819 1.00 87.56 82 VAL A N 1
ATOM 597 C CA . VAL A 1 82 ? 13.552 -3.306 2.330 1.00 87.56 82 VAL A CA 1
ATOM 598 C C . VAL A 1 82 ? 13.113 -4.255 1.215 1.00 87.56 82 VAL A C 1
ATOM 600 O O . VAL A 1 82 ? 12.911 -3.817 0.080 1.00 87.56 82 VAL A O 1
ATOM 603 N N . PRO A 1 83 ? 12.927 -5.555 1.511 1.00 88.50 83 PRO A N 1
ATOM 604 C CA . PRO A 1 83 ? 12.308 -6.466 0.562 1.00 88.50 83 PRO A CA 1
ATOM 605 C C . PRO A 1 83 ? 10.857 -6.048 0.291 1.00 88.50 83 PRO A C 1
ATOM 607 O O . PRO A 1 83 ? 10.108 -5.698 1.205 1.00 88.50 83 PRO A O 1
ATOM 610 N N . ILE A 1 84 ? 10.454 -6.119 -0.976 1.00 89.81 84 ILE A N 1
ATOM 611 C CA . ILE A 1 84 ? 9.079 -5.871 -1.409 1.00 89.81 84 ILE A CA 1
ATOM 612 C C . ILE A 1 84 ? 8.465 -7.214 -1.801 1.00 89.81 84 ILE A C 1
ATOM 614 O O . ILE A 1 84 ? 8.760 -7.740 -2.873 1.00 89.81 84 ILE A O 1
ATOM 618 N N . ASP A 1 85 ? 7.606 -7.761 -0.940 1.00 91.94 85 ASP A N 1
ATOM 619 C CA . ASP A 1 85 ? 6.837 -8.971 -1.241 1.00 91.94 85 ASP A CA 1
ATOM 620 C C . ASP A 1 85 ? 5.364 -8.633 -1.486 1.00 91.94 85 ASP A C 1
ATOM 622 O O . ASP A 1 85 ? 4.583 -8.386 -0.561 1.00 91.94 85 ASP A O 1
ATOM 626 N N . MET A 1 86 ? 4.991 -8.627 -2.766 1.00 90.88 86 MET A N 1
ATOM 627 C CA . MET A 1 86 ? 3.620 -8.388 -3.202 1.00 90.88 86 MET A CA 1
ATOM 628 C C . MET A 1 86 ? 2.697 -9.584 -2.948 1.00 90.88 86 MET A C 1
ATOM 630 O O . MET A 1 86 ? 1.499 -9.385 -2.739 1.00 90.88 86 MET A O 1
ATOM 634 N N . ASN A 1 87 ? 3.231 -10.810 -2.951 1.00 92.69 87 ASN A N 1
ATOM 635 C CA . ASN A 1 87 ? 2.444 -12.032 -2.816 1.00 92.69 87 ASN A CA 1
ATOM 636 C C . ASN A 1 87 ? 3.013 -12.965 -1.735 1.00 92.69 87 ASN A C 1
ATOM 638 O O . ASN A 1 87 ? 3.444 -14.074 -2.070 1.00 92.69 87 ASN A O 1
ATOM 642 N N . PRO A 1 88 ? 2.936 -12.579 -0.445 1.00 92.31 88 PRO A N 1
ATOM 643 C CA . PRO A 1 88 ? 3.260 -13.494 0.636 1.00 92.31 88 PRO A CA 1
ATOM 644 C C . PRO A 1 88 ? 2.403 -14.762 0.568 1.00 92.31 88 PRO A C 1
ATOM 646 O O . PRO A 1 88 ? 1.301 -14.776 0.003 1.00 92.31 88 PRO A O 1
ATOM 649 N N . SER A 1 89 ? 2.894 -15.832 1.195 1.00 92.69 89 SER A N 1
ATOM 650 C CA . SER A 1 89 ? 2.238 -17.147 1.214 1.00 92.69 89 SER A CA 1
ATOM 651 C C . SER A 1 89 ? 0.818 -17.114 1.788 1.00 92.69 89 SER A C 1
ATOM 653 O O . SER A 1 89 ? -0.019 -17.931 1.410 1.00 92.69 89 SER A O 1
ATOM 655 N N . VAL A 1 90 ? 0.532 -16.156 2.673 1.00 94.00 90 VAL A N 1
ATOM 656 C CA . VAL A 1 90 ? -0.795 -15.927 3.247 1.00 94.00 90 VAL A CA 1
ATOM 657 C C . VAL A 1 90 ? -1.599 -15.001 2.321 1.00 94.00 90 VAL A C 1
ATOM 659 O O . VAL A 1 90 ? -1.252 -13.824 2.198 1.00 94.00 90 VAL A O 1
ATOM 662 N N . PRO A 1 91 ? -2.714 -15.462 1.713 1.00 91.38 91 PRO A N 1
ATOM 663 C CA . PRO A 1 91 ? -3.492 -14.672 0.750 1.00 91.38 91 PRO A CA 1
ATOM 664 C C . PRO A 1 91 ? -3.972 -13.315 1.280 1.00 91.38 91 PRO A C 1
ATOM 666 O O . PRO A 1 91 ? -4.019 -12.337 0.537 1.00 91.38 91 PRO A O 1
ATOM 669 N N . LEU A 1 92 ? -4.285 -13.246 2.577 1.00 93.19 92 LEU A N 1
ATOM 670 C CA . LEU A 1 92 ? -4.744 -12.031 3.253 1.00 93.19 92 LEU A CA 1
ATOM 671 C C . LEU A 1 92 ? -3.663 -10.935 3.325 1.00 93.19 92 LEU A C 1
ATOM 673 O O . LEU A 1 92 ? -3.993 -9.776 3.535 1.00 93.19 92 LEU A O 1
ATOM 677 N N . LEU A 1 93 ? -2.387 -11.278 3.134 1.00 94.75 93 LEU A N 1
ATOM 678 C CA . LEU A 1 93 ? -1.256 -10.341 3.196 1.00 94.75 93 LEU A CA 1
ATOM 679 C C . LEU A 1 93 ? -0.794 -9.872 1.810 1.00 94.75 93 LEU A C 1
ATOM 681 O O . LEU A 1 93 ? 0.175 -9.119 1.683 1.00 94.75 93 LEU A O 1
ATOM 685 N N . GLN A 1 94 ? -1.450 -10.342 0.750 1.00 94.06 94 GLN A N 1
ATOM 686 C CA . GLN A 1 94 ? -1.045 -10.041 -0.614 1.00 94.06 94 GLN A CA 1
ATOM 687 C C . GLN A 1 94 ? -1.519 -8.661 -1.051 1.00 94.06 94 GLN A C 1
ATOM 689 O O . GLN A 1 94 ? -2.715 -8.448 -1.247 1.00 94.06 94 GLN A O 1
ATOM 694 N N . LYS A 1 95 ? -0.578 -7.766 -1.326 1.00 94.56 95 LYS A N 1
ATOM 695 C CA . LYS A 1 95 ? -0.845 -6.374 -1.685 1.00 94.56 95 LYS A CA 1
ATOM 696 C C . LYS A 1 95 ? -1.555 -6.295 -3.033 1.00 94.56 95 LYS A C 1
ATOM 698 O O . LYS A 1 95 ? -1.320 -7.106 -3.931 1.00 94.56 95 LYS A O 1
ATOM 703 N N . ASP A 1 96 ? -2.436 -5.318 -3.173 1.00 93.19 96 ASP A N 1
ATOM 704 C CA . ASP A 1 96 ? -3.210 -5.110 -4.394 1.00 93.19 96 ASP A CA 1
ATOM 705 C C . ASP A 1 96 ? -2.466 -4.260 -5.410 1.00 93.19 96 ASP A C 1
ATOM 707 O O . ASP A 1 96 ? -2.465 -4.576 -6.605 1.00 93.19 96 ASP A O 1
ATOM 711 N N . ALA A 1 97 ? -1.792 -3.227 -4.914 1.00 93.12 97 ALA A N 1
ATOM 712 C CA . ALA A 1 97 ? -0.882 -2.403 -5.682 1.00 93.12 97 ALA A CA 1
ATOM 713 C C . ALA A 1 97 ? 0.332 -2.006 -4.839 1.00 93.12 97 ALA A C 1
ATOM 715 O O . ALA A 1 97 ? 0.215 -1.739 -3.644 1.00 93.12 97 ALA A O 1
ATOM 716 N N . VAL A 1 98 ? 1.490 -1.931 -5.482 1.00 92.50 98 VAL A N 1
ATOM 717 C CA . VAL A 1 98 ? 2.730 -1.407 -4.911 1.00 92.50 98 VAL A CA 1
ATOM 718 C C . VAL A 1 98 ? 3.331 -0.431 -5.908 1.00 92.50 98 VAL A C 1
ATOM 720 O O . VAL A 1 98 ? 3.414 -0.741 -7.095 1.00 92.50 98 VAL A O 1
ATOM 723 N N . TYR A 1 99 ? 3.768 0.732 -5.443 1.00 91.56 99 TYR A N 1
ATOM 724 C CA . TYR A 1 99 ? 4.449 1.706 -6.285 1.00 91.56 99 TYR A CA 1
ATOM 725 C C . TYR A 1 99 ? 5.668 2.306 -5.597 1.00 91.56 99 TYR A C 1
ATOM 727 O O . TYR A 1 99 ? 5.708 2.461 -4.378 1.00 91.56 99 TYR A O 1
ATOM 735 N N . PHE A 1 100 ? 6.687 2.629 -6.388 1.00 88.94 100 PHE A N 1
ATOM 736 C CA . PHE A 1 100 ? 7.910 3.270 -5.916 1.00 88.94 100 PHE A CA 1
ATOM 737 C C . PHE A 1 100 ? 8.600 4.040 -7.044 1.00 88.94 100 PHE A C 1
ATOM 739 O O . PHE A 1 100 ? 8.335 3.833 -8.228 1.00 88.94 100 PHE A O 1
ATOM 746 N N . SER A 1 101 ? 9.525 4.923 -6.674 1.00 81.94 101 SER A N 1
ATOM 747 C CA . SER A 1 101 ? 10.271 5.750 -7.624 1.00 81.94 101 SER A CA 1
ATOM 748 C C . SER A 1 101 ? 11.710 5.268 -7.769 1.00 81.94 101 SER A C 1
ATOM 750 O O . SER A 1 101 ? 12.461 5.274 -6.792 1.00 81.94 101 SER A O 1
ATOM 752 N N . GLY A 1 102 ? 12.127 4.927 -8.993 1.00 76.38 102 GLY A N 1
ATOM 753 C CA . GLY A 1 102 ? 13.482 4.449 -9.275 1.00 76.38 102 GLY A CA 1
ATOM 754 C C . GLY A 1 102 ? 14.582 5.468 -8.957 1.00 76.38 102 GLY A C 1
ATOM 755 O O . GLY A 1 102 ? 15.687 5.079 -8.608 1.00 76.38 102 GLY A O 1
ATOM 756 N N . HIS A 1 103 ? 14.292 6.775 -8.981 1.00 72.75 103 HIS A N 1
ATOM 757 C CA . HIS A 1 103 ? 15.299 7.816 -8.705 1.00 72.75 103 HIS A CA 1
ATOM 758 C C . HIS A 1 103 ? 15.737 7.893 -7.232 1.00 72.75 103 HIS A C 1
ATOM 760 O O . HIS A 1 103 ? 16.616 8.682 -6.894 1.00 72.75 103 HIS A O 1
ATOM 766 N N . LYS A 1 104 ? 15.100 7.115 -6.349 1.00 67.94 104 LYS A N 1
ATOM 767 C CA . LYS A 1 104 ? 15.529 6.924 -4.957 1.00 67.94 104 LYS A CA 1
ATOM 768 C C . LYS A 1 104 ? 16.432 5.698 -4.784 1.00 67.94 104 LYS A C 1
ATOM 770 O O . LYS A 1 104 ? 17.024 5.523 -3.726 1.00 67.94 104 LYS A O 1
ATOM 775 N N . PHE A 1 105 ? 16.559 4.872 -5.822 1.00 67.19 105 PHE A N 1
ATOM 776 C CA . PHE A 1 105 ? 17.598 3.854 -5.923 1.00 67.19 105 PHE A CA 1
ATOM 777 C C . PHE A 1 105 ? 18.902 4.487 -6.425 1.00 67.19 105 PHE A C 1
ATOM 779 O O . PHE A 1 105 ? 18.934 5.635 -6.867 1.00 67.19 105 PHE A O 1
ATOM 786 N N . VAL A 1 106 ? 19.984 3.705 -6.417 1.00 59.84 106 VAL A N 1
ATOM 787 C CA . VAL A 1 106 ? 21.333 4.104 -6.871 1.00 59.84 106 VAL A CA 1
ATOM 788 C C . VAL A 1 106 ? 21.370 4.556 -8.356 1.00 59.84 106 VAL A C 1
ATOM 790 O O . VAL A 1 106 ? 22.392 5.039 -8.827 1.00 59.84 106 VAL A O 1
ATOM 793 N N . GLY A 1 107 ? 20.251 4.474 -9.092 1.00 55.91 107 GLY A N 1
ATOM 794 C CA . GLY A 1 107 ? 20.093 4.844 -10.508 1.00 55.91 107 GLY A CA 1
ATOM 795 C C . GLY A 1 107 ? 19.963 6.342 -10.827 1.00 55.91 107 GLY A C 1
ATOM 796 O O . GLY A 1 107 ? 19.742 6.695 -11.982 1.00 55.91 107 GLY A O 1
ATOM 797 N N . GLY A 1 108 ? 20.102 7.234 -9.842 1.00 58.06 108 GLY A N 1
ATOM 798 C CA . GLY A 1 108 ? 20.234 8.677 -10.069 1.00 58.06 108 GLY A CA 1
ATOM 799 C C . GLY A 1 108 ? 18.976 9.412 -10.584 1.00 58.06 108 GLY A C 1
ATOM 800 O O . GLY A 1 108 ? 17.905 8.822 -10.774 1.00 58.06 108 GLY A O 1
ATOM 801 N N . PRO A 1 109 ? 19.072 10.744 -10.783 1.00 61.72 109 PRO A N 1
ATOM 802 C CA . PRO A 1 109 ? 17.951 11.586 -11.200 1.00 61.72 109 PRO A CA 1
ATOM 803 C C . PRO A 1 109 ? 17.435 11.205 -12.595 1.00 61.72 109 PRO A C 1
ATOM 805 O O . PRO A 1 109 ? 18.180 11.226 -13.574 1.00 61.72 109 PRO A O 1
ATOM 808 N N . GLY A 1 110 ? 16.133 10.925 -12.704 1.00 61.09 110 GLY A N 1
ATOM 809 C CA . GLY A 1 110 ? 15.471 10.628 -13.982 1.00 61.09 110 GLY A CA 1
ATOM 810 C C . GLY A 1 110 ? 15.117 9.162 -14.228 1.00 61.09 110 GLY A C 1
ATOM 811 O O . GLY A 1 110 ? 14.662 8.845 -15.319 1.00 61.09 110 GLY A O 1
ATOM 812 N N . SER A 1 111 ? 15.290 8.284 -13.238 1.00 69.69 111 SER A N 1
ATOM 813 C CA . SER A 1 111 ? 14.763 6.916 -13.308 1.00 69.69 111 SER A CA 1
ATOM 814 C C . SER A 1 111 ? 13.222 6.896 -13.216 1.00 69.69 111 SER A C 1
ATOM 816 O O . SER A 1 111 ? 12.665 7.631 -12.385 1.00 69.69 111 SER A O 1
ATOM 818 N N . PRO A 1 112 ? 12.530 6.058 -14.017 1.00 76.12 112 PRO A N 1
ATOM 819 C CA . PRO A 1 112 ? 11.070 5.986 -14.046 1.00 76.12 112 PRO A CA 1
ATOM 820 C C . PRO A 1 112 ? 10.476 5.472 -12.725 1.00 76.12 112 PRO A C 1
ATOM 822 O O . PRO A 1 112 ? 11.150 4.847 -11.899 1.00 76.12 112 PRO A O 1
ATOM 825 N N . GLY A 1 113 ? 9.194 5.772 -12.510 1.00 81.44 113 GLY A N 1
ATOM 826 C CA . GLY A 1 113 ? 8.401 5.154 -11.449 1.00 81.44 113 GLY A CA 1
ATOM 827 C C . GLY A 1 113 ? 7.959 3.750 -11.851 1.00 81.44 113 GLY A C 1
ATOM 828 O O . GLY A 1 113 ? 7.748 3.481 -13.030 1.00 81.44 113 GLY A O 1
ATOM 829 N N . VAL A 1 114 ? 7.810 2.865 -10.871 1.00 86.56 114 VAL A N 1
ATOM 830 C CA . VAL A 1 114 ? 7.289 1.511 -11.068 1.00 86.56 114 VAL A CA 1
ATOM 831 C C . VAL A 1 114 ? 5.974 1.398 -10.312 1.00 86.56 114 VAL A C 1
ATOM 833 O O . VAL A 1 114 ? 5.909 1.730 -9.129 1.00 86.56 114 VAL A O 1
ATOM 836 N N . LEU A 1 115 ? 4.937 0.919 -10.997 1.00 88.75 115 LEU A N 1
ATOM 837 C CA . LEU A 1 115 ? 3.645 0.557 -10.426 1.00 88.75 115 LEU A CA 1
ATOM 838 C C . LEU A 1 115 ? 3.385 -0.916 -10.743 1.00 88.75 115 LEU A C 1
ATOM 840 O O . LEU A 1 115 ? 3.343 -1.315 -11.903 1.00 88.75 115 LEU A O 1
ATOM 844 N N . VAL A 1 116 ? 3.189 -1.722 -9.707 1.00 89.56 116 VAL A N 1
ATOM 845 C CA . VAL A 1 116 ? 2.826 -3.133 -9.819 1.00 89.56 116 VAL A CA 1
ATOM 846 C C . VAL A 1 116 ? 1.415 -3.294 -9.273 1.00 89.56 116 VAL A C 1
ATOM 848 O O . VAL A 1 116 ? 1.157 -2.944 -8.125 1.00 89.56 116 VAL A O 1
ATOM 851 N N . VAL A 1 117 ? 0.493 -3.821 -10.080 1.00 90.12 117 VAL A N 1
ATOM 852 C CA . VAL A 1 117 ? -0.916 -4.015 -9.696 1.00 90.12 117 VAL A CA 1
ATOM 853 C C . VAL A 1 117 ? -1.352 -5.436 -10.013 1.00 90.12 117 VAL A C 1
ATOM 855 O O . VAL A 1 117 ? -0.983 -6.003 -11.044 1.00 90.12 117 VAL A O 1
ATOM 858 N N . LYS A 1 118 ? -2.184 -6.029 -9.153 1.00 87.50 118 LYS A N 1
ATOM 859 C CA . LYS A 1 118 ? -2.791 -7.328 -9.451 1.00 87.50 118 LYS A CA 1
ATOM 860 C C . LYS A 1 118 ? -3.667 -7.239 -10.701 1.00 87.50 118 LYS A C 1
ATOM 862 O O . LYS A 1 118 ? -4.634 -6.481 -10.745 1.00 87.50 118 LYS A O 1
ATOM 867 N N . ARG A 1 119 ? -3.413 -8.124 -11.672 1.00 81.12 119 ARG A N 1
ATOM 868 C CA . ARG A 1 119 ? -4.152 -8.212 -12.949 1.00 81.12 119 ARG A CA 1
ATOM 869 C C . ARG A 1 119 ? -5.677 -8.211 -12.787 1.00 81.12 119 ARG A C 1
ATOM 871 O O . ARG A 1 119 ? -6.376 -7.607 -13.594 1.00 81.12 119 ARG A O 1
ATOM 878 N N . ARG A 1 120 ? -6.200 -8.843 -11.730 1.00 81.69 120 ARG A N 1
ATOM 879 C CA . ARG A 1 120 ? -7.644 -8.890 -11.428 1.00 81.69 120 ARG A CA 1
ATOM 880 C C . ARG A 1 120 ? -8.286 -7.505 -11.262 1.00 81.69 120 ARG A C 1
ATOM 882 O O . ARG A 1 120 ? -9.460 -7.357 -11.559 1.00 81.69 120 ARG A O 1
ATOM 889 N N . LEU A 1 121 ? -7.527 -6.511 -10.797 1.00 77.00 121 LEU A N 1
ATOM 890 C CA . LEU A 1 121 ? -8.007 -5.139 -10.592 1.00 77.00 121 LEU A CA 1
ATOM 891 C C . LEU A 1 121 ? -8.047 -4.354 -11.906 1.00 77.00 121 LEU A C 1
ATOM 893 O O . LEU A 1 121 ? -8.851 -3.444 -12.063 1.00 77.00 121 LEU A O 1
ATOM 897 N N . MET A 1 122 ? -7.217 -4.755 -12.868 1.00 67.69 122 MET A N 1
ATOM 898 C CA . MET A 1 122 ? -7.159 -4.171 -14.206 1.00 67.69 122 MET A CA 1
ATOM 899 C C . MET A 1 122 ? -8.191 -4.791 -15.156 1.00 67.69 122 MET A C 1
ATOM 901 O O . MET A 1 122 ? -8.655 -4.127 -16.077 1.00 67.69 122 MET A O 1
ATOM 905 N N . ALA A 1 123 ? -8.615 -6.035 -14.907 1.00 59.28 123 ALA A N 1
ATOM 906 C CA . ALA A 1 123 ? -9.634 -6.720 -15.708 1.00 59.28 123 ALA A CA 1
ATOM 907 C C . ALA A 1 123 ? -11.000 -6.003 -15.706 1.00 59.28 123 ALA A C 1
ATOM 909 O O . ALA A 1 123 ? -11.747 -6.104 -16.675 1.00 59.28 123 ALA A O 1
ATOM 910 N N . SER A 1 124 ? -11.304 -5.253 -14.644 1.00 48.22 124 SER A N 1
ATOM 911 C CA . SER A 1 124 ? -12.535 -4.463 -14.515 1.00 48.22 124 SER A CA 1
ATOM 912 C C . SER A 1 124 ? -12.422 -3.056 -15.114 1.00 48.22 124 SER A C 1
ATOM 914 O O . SER A 1 124 ? -13.422 -2.346 -15.196 1.00 48.22 124 SER A O 1
ATOM 916 N N . CYS A 1 125 ? -11.218 -2.628 -15.515 1.00 45.19 125 CYS A N 1
ATOM 917 C CA . CYS A 1 125 ? -10.951 -1.271 -15.980 1.00 45.19 125 CYS A CA 1
ATOM 918 C C . CYS A 1 125 ? -10.839 -1.245 -17.515 1.00 45.19 125 CYS A C 1
ATOM 920 O O . CYS A 1 125 ? -9.792 -1.528 -18.102 1.00 45.19 125 CYS A O 1
ATOM 922 N N . ALA A 1 126 ? -11.938 -0.917 -18.199 1.00 44.06 126 ALA A N 1
ATOM 923 C CA . ALA A 1 126 ? -12.008 -0.835 -19.664 1.00 44.06 126 ALA A CA 1
ATOM 924 C C . ALA A 1 126 ? -11.438 0.472 -20.255 1.00 44.06 126 ALA A C 1
ATOM 926 O O . ALA A 1 126 ? -11.243 0.542 -21.466 1.00 44.06 126 ALA A O 1
ATOM 927 N N . VAL A 1 127 ? -11.101 1.470 -19.421 1.00 44.69 127 VAL A N 1
ATOM 928 C CA . VAL A 1 127 ? -10.547 2.765 -19.863 1.00 44.69 127 VAL A CA 1
ATOM 929 C C . VAL A 1 127 ? -9.201 3.053 -19.171 1.00 44.69 127 VAL A C 1
ATOM 931 O O . VAL A 1 127 ? -9.150 2.972 -17.948 1.00 44.69 127 VAL A O 1
ATOM 934 N N . PRO A 1 128 ? -8.098 3.297 -19.912 1.00 44.03 128 PRO A N 1
ATOM 935 C CA . PRO A 1 128 ? -6.797 3.618 -19.319 1.00 44.03 128 PRO A CA 1
ATOM 936 C C . PRO A 1 128 ? -6.768 5.028 -18.719 1.00 44.03 128 PRO A C 1
ATOM 938 O O . PRO A 1 128 ? -7.499 5.914 -19.164 1.00 44.03 128 PRO A O 1
ATOM 941 N N . THR A 1 129 ? -5.881 5.242 -17.744 1.00 49.25 129 THR A N 1
ATOM 942 C CA . THR A 1 129 ? -5.748 6.513 -17.004 1.00 49.25 129 THR A CA 1
ATOM 943 C C . THR A 1 129 ? -5.296 7.681 -17.897 1.00 49.25 129 THR A C 1
ATOM 945 O O . THR A 1 129 ? -5.676 8.825 -17.660 1.00 49.25 129 THR A O 1
ATOM 948 N N . MET A 1 130 ? -4.526 7.396 -18.952 1.00 37.41 130 MET A N 1
ATOM 949 C CA . MET A 1 130 ? -4.123 8.349 -19.992 1.00 37.41 130 MET A CA 1
ATOM 950 C C . MET A 1 130 ? -4.251 7.689 -21.375 1.00 37.41 130 MET A C 1
ATOM 952 O O . MET A 1 130 ? -3.381 6.908 -21.759 1.00 37.41 130 MET A O 1
ATOM 956 N N . PRO A 1 131 ? -5.313 7.961 -22.153 1.00 36.81 131 PRO A N 1
ATOM 957 C CA . PRO A 1 131 ? -5.376 7.511 -23.539 1.00 36.81 131 PRO A CA 1
ATOM 958 C C . PRO A 1 131 ? -4.384 8.324 -24.389 1.00 36.81 131 PRO A C 1
ATOM 960 O O . PRO A 1 131 ? -4.491 9.546 -24.481 1.00 36.81 131 PRO A O 1
ATOM 963 N N . GLY A 1 132 ? -3.413 7.651 -25.010 1.00 43.53 132 GLY A N 1
ATOM 964 C CA . GLY A 1 132 ? -2.367 8.275 -25.825 1.00 43.53 132 GLY A CA 1
ATOM 965 C C . GLY A 1 132 ? -1.884 7.376 -26.970 1.00 43.53 132 GLY A C 1
ATOM 966 O O . GLY A 1 132 ? -2.371 6.266 -27.173 1.00 43.53 132 GLY A O 1
ATOM 967 N N . GLY A 1 133 ? -0.931 7.852 -27.773 1.00 32.91 133 GLY A N 1
ATOM 968 C CA . GLY A 1 133 ? -0.333 7.028 -28.830 1.00 32.91 133 GLY A CA 1
ATOM 969 C C . GLY A 1 133 ? 0.443 5.853 -28.228 1.00 32.91 133 GLY A C 1
ATOM 970 O O . GLY A 1 133 ? 1.362 6.083 -27.455 1.00 32.91 133 GLY A O 1
ATOM 971 N N . GLY A 1 134 ? 0.067 4.618 -28.568 1.00 43.47 134 GLY A N 1
ATOM 972 C CA . GLY A 1 134 ? 0.614 3.380 -27.985 1.00 43.47 134 GLY A CA 1
ATOM 973 C C . GLY A 1 134 ? -0.432 2.535 -27.250 1.00 43.47 134 GLY A C 1
ATOM 974 O O . GLY A 1 134 ? -0.298 1.323 -27.183 1.00 43.47 134 GLY A O 1
ATOM 975 N N . THR A 1 135 ? -1.542 3.138 -26.814 1.00 36.69 135 THR A N 1
ATOM 976 C CA . THR A 1 135 ? -2.603 2.458 -26.050 1.00 36.69 135 THR A CA 1
ATOM 977 C C . THR A 1 135 ? -3.690 1.805 -26.915 1.00 36.69 135 THR A C 1
ATOM 979 O O . THR A 1 135 ? -4.587 1.125 -26.405 1.00 36.69 135 THR A O 1
ATOM 982 N N . VAL A 1 136 ? -3.667 2.043 -28.228 1.00 33.41 136 VAL A N 1
ATOM 983 C CA . VAL A 1 136 ? -4.800 1.788 -29.127 1.00 33.41 136 VAL A CA 1
ATOM 984 C C . VAL A 1 136 ? -4.344 0.952 -30.322 1.00 33.41 136 VAL A C 1
ATOM 986 O O . VAL A 1 136 ? -3.456 1.364 -31.062 1.00 33.41 136 VAL A O 1
ATOM 989 N N . PHE A 1 137 ? -4.952 -0.224 -30.513 1.00 37.50 137 PHE A N 1
ATOM 990 C CA . PHE A 1 137 ? -4.614 -1.138 -31.614 1.00 37.50 137 PHE A CA 1
ATOM 991 C C . PHE A 1 137 ? -5.202 -0.663 -32.951 1.00 37.50 137 PHE A C 1
ATOM 993 O O . PHE A 1 137 ? -4.634 -0.926 -34.007 1.00 37.50 137 PHE A O 1
ATOM 1000 N N . PHE A 1 138 ? -6.340 0.041 -32.922 1.00 30.64 138 PHE A N 1
ATOM 1001 C CA . PHE A 1 138 ? -6.985 0.581 -34.119 1.00 30.64 138 PHE A CA 1
ATOM 1002 C C . PHE A 1 138 ? -7.924 1.746 -33.765 1.00 30.64 138 PHE A C 1
ATOM 1004 O O . PHE A 1 138 ? -8.730 1.623 -32.838 1.00 30.64 138 PHE A O 1
ATOM 1011 N N . VAL A 1 139 ? -7.835 2.856 -34.504 1.00 32.50 139 VAL A N 1
ATOM 1012 C CA . VAL A 1 139 ? -8.737 4.017 -34.401 1.00 32.50 139 VAL A CA 1
ATOM 1013 C C . VAL A 1 139 ? -9.476 4.161 -35.727 1.00 32.50 139 VAL A C 1
ATOM 1015 O O . VAL A 1 139 ? -8.849 4.246 -36.780 1.00 32.50 139 VAL A O 1
ATOM 1018 N N . THR A 1 140 ? -10.804 4.208 -35.679 1.00 34.56 140 THR A N 1
ATOM 1019 C CA . THR A 1 140 ? -11.644 4.681 -36.792 1.00 34.56 140 THR A CA 1
ATOM 1020 C C . THR A 1 140 ? -12.498 5.851 -36.314 1.00 34.56 140 THR A C 1
ATOM 1022 O O . THR A 1 140 ? -12.646 6.048 -35.111 1.00 34.56 140 THR A O 1
ATOM 1025 N N . GLU A 1 141 ? -13.108 6.609 -37.230 1.00 42.25 141 GLU A N 1
ATOM 1026 C CA . GLU A 1 141 ? -13.971 7.758 -36.894 1.00 42.25 141 GLU A CA 1
ATOM 1027 C C . GLU A 1 141 ? -15.163 7.416 -35.973 1.00 42.25 141 GLU A C 1
ATOM 1029 O O . GLU A 1 141 ? -15.807 8.322 -35.449 1.00 42.25 141 GLU A O 1
ATOM 1034 N N . ARG A 1 142 ? -15.485 6.127 -35.773 1.00 31.73 142 ARG A N 1
ATOM 1035 C CA . ARG A 1 142 ? -16.645 5.676 -34.985 1.00 31.73 142 ARG A CA 1
ATOM 1036 C C . ARG A 1 142 ? -16.349 4.627 -33.911 1.00 31.73 142 ARG A C 1
ATOM 1038 O O . ARG A 1 142 ? -17.276 4.280 -33.187 1.00 31.73 142 ARG A O 1
ATOM 1045 N N . ASP A 1 143 ? -15.122 4.117 -33.792 1.00 33.22 143 ASP A N 1
ATOM 1046 C CA . ASP A 1 143 ? -14.810 3.062 -32.816 1.00 33.22 143 ASP A CA 1
ATOM 1047 C C . ASP A 1 143 ? -13.311 2.995 -32.478 1.00 33.22 143 ASP A C 1
ATOM 1049 O O . ASP A 1 143 ? -12.458 3.283 -33.329 1.00 33.22 143 ASP A O 1
ATOM 1053 N N . HIS A 1 144 ? -12.992 2.587 -31.246 1.00 36.84 144 HIS A N 1
ATOM 1054 C CA . HIS A 1 144 ? -11.624 2.378 -30.769 1.00 36.84 144 HIS A CA 1
ATOM 1055 C C . HIS A 1 144 ? -11.511 1.062 -29.986 1.00 36.84 144 HIS A C 1
ATOM 1057 O O . HIS A 1 144 ? -12.267 0.802 -29.053 1.00 36.84 144 HIS A O 1
ATOM 1063 N N . ARG A 1 145 ? -10.528 0.223 -30.343 1.00 34.62 145 ARG A N 1
ATOM 1064 C CA . ARG A 1 145 ? -10.185 -0.990 -29.579 1.00 34.62 145 ARG A CA 1
ATOM 1065 C C . ARG A 1 145 ? -8.829 -0.823 -28.902 1.00 34.62 145 ARG A C 1
ATOM 1067 O O . ARG A 1 145 ? -7.808 -0.636 -29.568 1.00 34.62 145 ARG A O 1
ATOM 1074 N N . PHE A 1 146 ? -8.829 -0.916 -27.576 1.00 42.66 146 PHE A N 1
ATOM 1075 C CA . PHE A 1 146 ? -7.615 -0.942 -26.763 1.00 42.66 146 PHE A CA 1
ATOM 1076 C C . PHE A 1 146 ? -6.892 -2.292 -26.888 1.00 42.66 146 PHE A C 1
ATOM 1078 O O . PHE A 1 146 ? -7.514 -3.320 -27.167 1.00 42.66 146 PHE A O 1
ATOM 1085 N N . LEU A 1 147 ? -5.573 -2.287 -26.685 1.00 40.50 147 LEU A N 1
ATOM 1086 C CA . LEU A 1 147 ? -4.751 -3.499 -26.667 1.00 40.50 147 LEU A CA 1
ATOM 1087 C C . LEU A 1 147 ? -5.190 -4.449 -25.536 1.00 40.50 147 LEU A C 1
ATOM 1089 O O . LEU A 1 147 ? -5.545 -4.018 -24.441 1.00 40.50 147 LEU A O 1
ATOM 1093 N N . ALA A 1 148 ? -5.157 -5.759 -25.801 1.00 42.34 148 ALA A N 1
ATOM 1094 C CA . ALA A 1 148 ? -5.590 -6.802 -24.861 1.00 42.34 148 ALA A CA 1
ATOM 1095 C C . ALA A 1 148 ? -4.614 -7.034 -23.687 1.00 42.34 148 ALA A C 1
ATOM 1097 O O . ALA A 1 148 ? -4.932 -7.769 -22.751 1.00 42.34 148 ALA A O 1
ATOM 1098 N N . ARG A 1 149 ? -3.418 -6.441 -23.748 1.00 40.28 149 ARG A N 1
ATOM 1099 C CA . ARG A 1 149 ? -2.373 -6.535 -22.727 1.00 40.28 149 ARG A CA 1
ATOM 1100 C C . ARG A 1 149 ? -2.432 -5.290 -21.850 1.00 40.28 149 ARG A C 1
ATOM 1102 O O . ARG A 1 149 ? -2.472 -4.174 -22.356 1.00 40.28 149 ARG A O 1
ATOM 1109 N N . VAL A 1 150 ? -2.500 -5.503 -20.541 1.00 48.84 150 VAL A N 1
ATOM 1110 C CA . VAL A 1 150 ? -2.686 -4.440 -19.540 1.00 48.84 150 VAL A CA 1
ATOM 1111 C C . VAL A 1 150 ? -1.449 -3.544 -19.468 1.00 48.84 150 VAL A C 1
ATOM 1113 O O . VAL A 1 150 ? -1.571 -2.346 -19.254 1.00 48.84 150 VAL A O 1
ATOM 1116 N N . GLU A 1 151 ? -0.275 -4.129 -19.699 1.00 49.56 151 GLU A N 1
ATOM 1117 C CA . GLU A 1 151 ? 1.026 -3.466 -19.643 1.00 49.56 151 GLU A CA 1
ATOM 1118 C C . GLU A 1 151 ? 1.149 -2.393 -20.745 1.00 49.56 151 GLU A C 1
ATOM 1120 O O . GLU A 1 151 ? 1.387 -1.226 -20.453 1.00 49.56 151 GLU A O 1
ATOM 1125 N N . ASP A 1 152 ? 0.818 -2.747 -21.990 1.00 46.12 152 ASP A N 1
ATOM 1126 C CA . ASP A 1 152 ? 0.844 -1.828 -23.143 1.00 46.12 152 ASP A CA 1
ATOM 1127 C C . ASP A 1 152 ? -0.267 -0.756 -23.079 1.00 46.12 152 ASP A C 1
ATOM 1129 O O . ASP A 1 152 ? -0.260 0.235 -23.810 1.00 46.12 152 ASP A O 1
ATOM 1133 N N . ARG A 1 153 ? -1.266 -0.965 -22.213 1.00 46.59 153 ARG A N 1
ATOM 1134 C CA . ARG A 1 153 ? -2.438 -0.099 -22.068 1.00 46.59 153 ARG A CA 1
ATOM 1135 C C . ARG A 1 153 ? -2.266 0.987 -20.998 1.00 46.59 153 ARG A C 1
ATOM 1137 O O . ARG A 1 153 ? -2.975 1.986 -21.040 1.00 46.59 153 ARG A O 1
ATOM 1144 N N . GLU A 1 154 ? -1.329 0.832 -20.071 1.00 43.91 154 GLU A N 1
ATOM 1145 C CA . GLU A 1 154 ? -0.980 1.888 -19.108 1.00 43.91 154 GLU A CA 1
ATOM 1146 C C . GLU A 1 154 ? 0.314 2.630 -19.506 1.00 43.91 154 GLU A C 1
ATOM 1148 O O . GLU A 1 154 ? 0.576 3.718 -19.000 1.00 43.91 154 GLU A O 1
ATOM 1153 N N . GLU A 1 155 ? 1.068 2.123 -20.490 1.00 45.72 155 GLU A N 1
ATOM 1154 C CA . GLU A 1 155 ? 2.199 2.807 -21.143 1.00 45.72 155 GLU A CA 1
ATOM 1155 C C . GLU A 1 155 ? 1.761 3.593 -22.399 1.00 45.72 155 GLU A C 1
ATOM 1157 O O . GLU A 1 155 ? 2.327 3.480 -23.485 1.00 45.72 155 GLU A O 1
ATOM 1162 N N . GLY A 1 156 ? 0.708 4.405 -22.280 1.00 39.69 156 GLY A N 1
ATOM 1163 C CA . GLY A 1 156 ? 0.268 5.291 -23.360 1.00 39.69 156 GLY A CA 1
ATOM 1164 C C . GLY A 1 156 ? 1.247 6.444 -23.603 1.00 39.69 1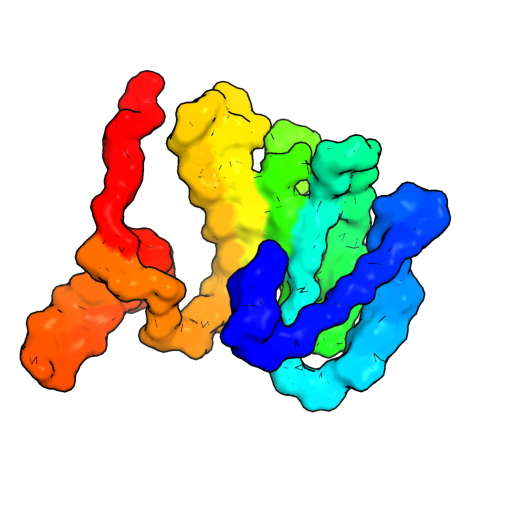56 GLY A C 1
ATOM 1165 O O . GLY A 1 156 ? 1.197 7.456 -22.910 1.00 39.69 156 GLY A O 1
ATOM 1166 N N . GLY A 1 157 ? 2.103 6.318 -24.615 1.00 42.31 157 GLY A N 1
ATOM 1167 C CA . GLY A 1 157 ? 3.079 7.323 -25.041 1.00 42.31 157 GLY A CA 1
ATOM 1168 C C . GLY A 1 157 ? 4.376 6.670 -25.523 1.00 42.31 157 GLY A C 1
ATOM 1169 O O . GLY A 1 157 ? 4.574 5.472 -25.358 1.00 42.31 157 GLY A O 1
ATOM 1170 N N . THR A 1 158 ? 5.287 7.440 -26.125 1.00 34.25 158 THR A N 1
ATOM 1171 C CA . THR A 1 158 ? 6.639 6.937 -26.425 1.00 34.25 158 THR A CA 1
ATOM 1172 C C . THR A 1 158 ? 7.323 6.533 -25.110 1.00 34.25 158 THR A C 1
ATOM 1174 O O . THR A 1 158 ? 7.437 7.394 -24.233 1.00 34.25 158 THR A O 1
ATOM 1177 N N . PRO A 1 159 ? 7.809 5.285 -24.958 1.00 47.25 159 PRO A N 1
ATOM 1178 C CA . PRO A 1 159 ? 8.596 4.891 -23.792 1.00 47.25 159 PRO A CA 1
ATOM 1179 C C . PRO A 1 159 ? 9.832 5.792 -23.642 1.00 47.25 159 PRO A C 1
ATOM 1181 O O . PRO A 1 159 ? 10.345 6.316 -24.636 1.00 47.25 159 PRO A O 1
ATOM 1184 N N . ASP A 1 160 ? 10.345 5.976 -22.424 1.00 40.12 160 ASP A N 1
ATOM 1185 C CA . ASP A 1 160 ? 11.566 6.763 -22.189 1.00 40.12 160 ASP A CA 1
ATOM 1186 C C . ASP A 1 160 ? 12.812 5.992 -22.681 1.00 40.12 160 ASP A C 1
ATOM 1188 O O . ASP A 1 160 ? 13.533 5.348 -21.925 1.00 40.12 160 ASP A O 1
ATOM 1192 N N . ILE A 1 161 ? 13.037 6.006 -23.999 1.00 40.50 161 ILE A N 1
ATOM 1193 C CA . ILE A 1 161 ? 14.072 5.225 -24.704 1.00 40.50 161 ILE A CA 1
ATOM 1194 C C . ILE A 1 161 ? 15.492 5.791 -24.463 1.00 40.50 161 ILE A C 1
ATOM 1196 O O . ILE A 1 161 ? 16.482 5.132 -24.769 1.00 40.50 161 ILE A O 1
ATOM 1200 N N . ARG A 1 162 ? 15.645 7.009 -23.916 1.00 31.20 162 ARG A N 1
ATOM 1201 C CA . ARG A 1 162 ? 16.934 7.739 -23.886 1.00 31.20 162 ARG A CA 1
ATOM 1202 C C . ARG A 1 162 ? 17.617 7.862 -22.518 1.00 31.20 162 ARG A C 1
ATOM 1204 O O . ARG A 1 162 ? 18.416 8.778 -22.339 1.00 31.20 162 ARG A O 1
ATOM 1211 N N . ARG A 1 163 ? 17.373 6.968 -21.557 1.00 40.94 163 ARG A N 1
ATOM 1212 C CA . ARG A 1 163 ? 18.070 7.027 -20.249 1.00 40.94 163 ARG A CA 1
ATOM 1213 C C . ARG A 1 163 ? 18.833 5.768 -19.832 1.00 40.94 163 ARG A C 1
ATOM 1215 O O . ARG A 1 163 ? 19.263 5.680 -18.688 1.00 40.94 163 ARG A O 1
ATOM 1222 N N . CYS A 1 164 ? 19.082 4.844 -20.760 1.00 30.20 164 CYS A N 1
ATOM 1223 C CA . CYS A 1 164 ? 20.144 3.845 -20.616 1.00 30.20 164 CYS A CA 1
ATOM 1224 C C . CYS A 1 164 ? 21.423 4.366 -21.288 1.00 30.20 164 CYS A C 1
ATOM 1226 O O . CYS A 1 164 ? 21.601 4.190 -22.493 1.00 30.20 164 CYS A O 1
ATOM 1228 N N . ALA A 1 165 ? 22.287 5.023 -20.517 1.00 30.89 165 ALA A N 1
ATOM 1229 C CA . ALA A 1 165 ? 23.696 5.224 -20.842 1.00 30.89 165 ALA A CA 1
ATOM 1230 C C . ALA A 1 165 ? 24.511 5.111 -19.554 1.00 30.89 165 ALA A C 1
ATOM 1232 O O . ALA A 1 165 ? 24.075 5.718 -18.549 1.00 30.89 165 ALA A O 1
#

pLDDT: mean 73.86, std 22.72, range [30.2, 96.75]

Foldseek 3Di:
DVVCVVVPDDDDDFDADPVREGDPVSVLVVLVVCLVPPAAEDEEECADLVPRDGYPLQSSLLSQVVSPYAAEYEDANPVQPDDDDQDPPDNSRHHQKYKYFCCSPPLHPPGHIDIDGDVVVCV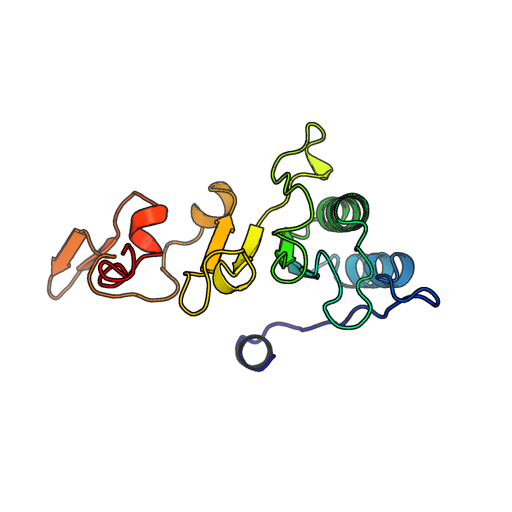PPLAEPDAADQQFPDDDPPDTDGDPDSVSNNPHDPPPPPRDD